Protein AF-A0A2G1X1E5-F1 (afdb_monomer_lite)

pLDDT: mean 90.26, std 15.33, range [46.44, 98.81]

Sequence (89 aa):
SGHTVEELTDRLADMKTQIRDWENEFGIESPNQLRGTLADESLDADEENRRREIAREWEHLQRRIQIVGFAIREWDFLAPTTEPAEASS

Foldseek 3Di:
DDDDLVNLVVVLVVLVVLQVVVCVVPVHNALVVLLVCLPDPPDDPVVSVVSVVSSVVNVVSVVVSVVSVVCSVCVCVVCVPPPPPPPDD

Radius of gyration: 19.96 Å; chains: 1; bounding box: 46×23×65 Å

Structure (mmCIF, N/CA/C/O backbone):
data_AF-A0A2G1X1E5-F1
#
_entry.id   AF-A0A2G1X1E5-F1
#
loop_
_atom_site.group_PDB
_atom_site.id
_atom_site.type_symbol
_atom_site.label_atom_id
_atom_site.label_alt_id
_atom_site.label_comp_id
_atom_site.label_asym_id
_atom_site.label_entity_id
_atom_site.label_seq_id
_atom_site.pdbx_PDB_ins_code
_atom_site.Cartn_x
_atom_site.Cartn_y
_atom_site.Cartn_z
_atom_site.occupancy
_atom_site.B_iso_or_equiv
_atom_site.auth_seq_id
_atom_site.auth_comp_id
_atom_site.auth_asym_id
_atom_site.auth_atom_id
_atom_site.pdbx_PDB_model_num
ATOM 1 N N . SER A 1 1 ? 13.863 15.268 -15.533 1.00 49.59 1 SER A N 1
ATOM 2 C CA . SER A 1 1 ? 14.539 14.004 -15.207 1.00 49.59 1 SER A CA 1
ATOM 3 C C . SER A 1 1 ? 13.584 12.887 -15.554 1.00 49.59 1 SER A C 1
ATOM 5 O O . SER A 1 1 ? 12.489 12.882 -15.006 1.00 49.59 1 SER A O 1
ATOM 7 N N . GLY A 1 2 ? 13.898 12.071 -16.561 1.00 58.91 2 GLY A N 1
ATOM 8 C CA . GLY A 1 2 ? 13.067 10.909 -16.886 1.00 58.91 2 GLY A CA 1
ATOM 9 C C . GLY A 1 2 ? 13.166 9.895 -15.753 1.00 58.91 2 GLY A C 1
ATOM 10 O O . GLY A 1 2 ? 14.251 9.725 -15.208 1.00 58.91 2 GLY A O 1
ATOM 11 N N . HIS A 1 3 ? 12.043 9.292 -15.373 1.00 70.94 3 HIS A N 1
ATOM 12 C CA . HIS A 1 3 ? 12.055 8.128 -14.490 1.00 70.94 3 HIS A CA 1
ATOM 13 C C . HIS A 1 3 ? 12.595 6.931 -15.277 1.00 70.94 3 HIS A C 1
ATOM 15 O O . HIS A 1 3 ? 12.292 6.849 -16.465 1.00 70.94 3 HIS A O 1
ATOM 21 N N . THR A 1 4 ? 13.357 6.020 -14.674 1.00 88.25 4 THR A N 1
ATOM 22 C CA . THR A 1 4 ? 13.723 4.756 -15.348 1.00 88.25 4 THR A CA 1
ATOM 23 C C . THR A 1 4 ? 12.662 3.676 -15.121 1.00 88.25 4 THR A C 1
ATOM 25 O O . THR A 1 4 ? 11.820 3.786 -14.223 1.00 88.25 4 THR A O 1
ATOM 28 N N . VAL A 1 5 ? 12.681 2.614 -15.935 1.00 91.06 5 VAL A N 1
ATOM 29 C CA . VAL A 1 5 ? 11.782 1.464 -15.745 1.00 91.06 5 VAL A CA 1
ATOM 30 C C . VAL A 1 5 ? 12.034 0.767 -14.402 1.00 91.06 5 VAL A C 1
ATOM 32 O O . VAL A 1 5 ? 11.083 0.305 -13.766 1.00 91.06 5 VAL A O 1
ATOM 35 N N . GLU A 1 6 ? 13.284 0.750 -13.925 1.00 92.88 6 GLU A N 1
ATOM 36 C CA . GLU A 1 6 ? 13.640 0.227 -12.604 1.00 92.88 6 GLU A CA 1
ATOM 37 C C . GLU A 1 6 ? 13.005 1.064 -11.491 1.00 92.88 6 GLU A C 1
ATOM 39 O O . GLU A 1 6 ? 12.303 0.511 -10.650 1.00 92.88 6 GLU A O 1
ATOM 44 N N . GLU A 1 7 ? 13.129 2.396 -11.534 1.00 92.44 7 GLU A N 1
ATOM 45 C CA . GLU A 1 7 ? 12.520 3.283 -10.529 1.00 92.44 7 GLU A CA 1
ATOM 46 C C . GLU A 1 7 ? 10.991 3.137 -10.466 1.00 92.44 7 GLU A C 1
ATOM 48 O O . GLU A 1 7 ? 10.382 3.207 -9.394 1.00 92.44 7 GLU A O 1
ATOM 53 N N . LEU A 1 8 ? 10.339 2.934 -11.616 1.00 94.44 8 LEU A N 1
ATOM 54 C CA . LEU A 1 8 ? 8.903 2.658 -11.664 1.00 94.44 8 LEU A CA 1
ATOM 55 C C . LEU A 1 8 ? 8.566 1.288 -11.068 1.00 94.44 8 LEU A C 1
ATOM 57 O O . LEU A 1 8 ? 7.535 1.155 -10.402 1.00 94.44 8 LEU A O 1
ATOM 61 N N . THR A 1 9 ? 9.418 0.288 -11.288 1.00 96.25 9 THR A N 1
ATOM 62 C CA . THR A 1 9 ? 9.253 -1.069 -10.752 1.00 96.25 9 THR A CA 1
ATOM 63 C C . THR A 1 9 ? 9.420 -1.094 -9.235 1.00 96.25 9 THR A C 1
ATOM 65 O O . THR A 1 9 ? 8.573 -1.669 -8.549 1.00 96.25 9 THR A O 1
ATOM 68 N N . ASP A 1 10 ? 10.424 -0.401 -8.700 1.00 97.00 10 ASP A N 1
ATOM 69 C CA . ASP A 1 10 ? 10.632 -0.251 -7.256 1.00 97.00 10 ASP A CA 1
ATOM 70 C C . ASP A 1 10 ? 9.439 0.454 -6.612 1.00 97.00 10 ASP A C 1
ATOM 72 O O . ASP A 1 10 ? 8.820 -0.054 -5.675 1.00 97.00 10 ASP A O 1
ATOM 76 N N . ARG A 1 11 ? 8.994 1.564 -7.211 1.00 96.12 11 ARG A N 1
ATOM 77 C CA . ARG A 1 11 ? 7.798 2.274 -6.750 1.00 96.12 11 ARG A CA 1
ATOM 78 C C . ARG A 1 11 ? 6.548 1.394 -6.771 1.00 96.12 11 ARG A C 1
ATOM 80 O O . ARG A 1 11 ? 5.681 1.521 -5.905 1.00 96.12 11 ARG A O 1
ATOM 87 N N . LEU A 1 12 ? 6.404 0.536 -7.780 1.00 98.12 12 LEU A N 1
ATOM 88 C CA . LEU A 1 12 ? 5.298 -0.414 -7.856 1.00 98.12 12 LEU A CA 1
ATOM 89 C C . LEU A 1 12 ? 5.362 -1.434 -6.711 1.00 98.12 12 LEU A C 1
ATOM 91 O O . LEU A 1 12 ? 4.313 -1.779 -6.158 1.00 98.12 12 LEU A O 1
ATOM 95 N N . ALA A 1 13 ? 6.556 -1.914 -6.362 1.00 98.38 13 ALA A N 1
ATOM 96 C CA . ALA A 1 13 ? 6.762 -2.828 -5.245 1.00 98.38 13 ALA A CA 1
ATOM 97 C C . ALA A 1 13 ? 6.393 -2.169 -3.908 1.00 98.38 13 ALA A C 1
ATOM 99 O O . ALA A 1 13 ? 5.630 -2.766 -3.146 1.00 98.38 13 ALA A O 1
ATOM 100 N N . ASP A 1 14 ? 6.819 -0.926 -3.677 1.00 98.56 14 ASP A N 1
ATOM 101 C CA . ASP A 1 14 ? 6.503 -0.166 -2.460 1.00 98.56 14 ASP A CA 1
ATOM 102 C C . ASP A 1 14 ? 4.993 -0.009 -2.258 1.00 98.56 14 ASP A C 1
ATOM 104 O O . ASP A 1 14 ? 4.465 -0.335 -1.195 1.00 98.56 14 ASP A O 1
ATOM 108 N N . MET A 1 15 ? 4.261 0.401 -3.302 1.00 98.62 15 MET A N 1
ATOM 109 C CA . MET A 1 15 ? 2.800 0.543 -3.223 1.00 98.62 15 MET A CA 1
ATOM 110 C C . MET A 1 15 ? 2.104 -0.787 -2.904 1.00 98.62 15 MET A C 1
ATOM 112 O O . MET A 1 15 ? 1.128 -0.816 -2.157 1.00 98.62 15 MET A O 1
ATOM 116 N N . LYS A 1 16 ? 2.593 -1.901 -3.464 1.00 98.62 16 LYS A N 1
ATOM 117 C CA . LYS A 1 16 ? 2.055 -3.239 -3.170 1.00 98.62 16 LYS A CA 1
ATOM 118 C C . LYS A 1 16 ? 2.387 -3.698 -1.755 1.00 98.62 16 LYS A C 1
ATOM 120 O O . LYS A 1 16 ? 1.620 -4.460 -1.178 1.00 98.62 16 LYS A O 1
ATOM 125 N N . THR A 1 17 ? 3.543 -3.324 -1.219 1.00 98.81 17 THR A N 1
ATOM 126 C CA . THR A 1 17 ? 3.915 -3.617 0.172 1.00 98.81 17 THR A CA 1
ATOM 127 C C . THR A 1 17 ? 3.013 -2.857 1.130 1.00 98.81 17 THR A C 1
ATOM 129 O O . THR A 1 17 ? 2.394 -3.492 1.969 1.00 98.81 17 THR A O 1
ATOM 132 N N . GLN A 1 18 ? 2.804 -1.557 0.910 1.00 98.75 18 GLN A N 1
ATOM 133 C CA . GLN A 1 18 ? 1.922 -0.752 1.757 1.00 98.75 18 GLN A CA 1
ATOM 134 C C . GLN A 1 18 ? 0.483 -1.295 1.810 1.00 98.75 18 GLN A C 1
ATOM 136 O O . GLN A 1 18 ? -0.117 -1.349 2.877 1.00 98.75 18 GLN A O 1
ATOM 141 N N . ILE A 1 19 ? -0.060 -1.756 0.675 1.00 98.75 19 ILE A N 1
ATOM 142 C CA . ILE A 1 19 ? -1.368 -2.428 0.655 1.00 98.75 19 ILE A CA 1
ATOM 143 C C . ILE A 1 19 ? -1.353 -3.704 1.504 1.00 98.75 19 ILE A C 1
ATOM 145 O O . ILE A 1 19 ? -2.239 -3.876 2.332 1.00 98.75 19 ILE A O 1
ATOM 149 N N . ARG A 1 20 ? -0.344 -4.567 1.337 1.00 98.69 20 ARG A N 1
ATOM 150 C CA . ARG A 1 20 ? -0.215 -5.808 2.119 1.00 98.69 20 ARG A CA 1
ATOM 151 C C . ARG A 1 20 ? -0.068 -5.536 3.614 1.00 98.69 20 ARG A C 1
ATOM 153 O O . ARG A 1 20 ? -0.573 -6.306 4.424 1.00 98.69 20 ARG A O 1
ATOM 160 N N . ASP A 1 21 ? 0.602 -4.454 3.986 1.00 98.75 21 ASP A N 1
ATOM 161 C CA . ASP A 1 21 ? 0.733 -4.054 5.385 1.00 98.75 21 ASP A CA 1
ATOM 162 C C . ASP A 1 21 ? -0.638 -3.704 5.978 1.00 98.75 21 ASP A C 1
ATOM 164 O O . ASP A 1 21 ? -0.972 -4.199 7.052 1.00 98.75 21 ASP A O 1
ATOM 168 N N . TRP A 1 22 ? -1.480 -2.958 5.253 1.00 98.81 22 TRP A N 1
ATOM 169 C CA . TRP A 1 22 ? -2.858 -2.687 5.682 1.00 98.81 22 TRP A CA 1
ATOM 170 C C . TRP A 1 22 ? -3.751 -3.933 5.674 1.00 98.81 22 TRP A C 1
ATOM 172 O O . TRP A 1 22 ? -4.571 -4.095 6.577 1.00 98.81 22 TRP A O 1
ATOM 182 N N . GLU A 1 23 ? -3.593 -4.834 4.700 1.00 98.69 23 GLU A N 1
ATOM 183 C CA . GLU A 1 23 ? -4.311 -6.118 4.681 1.00 98.69 23 GLU A CA 1
ATOM 184 C C . GLU A 1 23 ? -4.026 -6.926 5.951 1.00 98.69 23 GLU A C 1
ATOM 186 O O . GLU A 1 23 ? -4.948 -7.409 6.610 1.00 98.69 23 GLU A O 1
ATOM 191 N N . ASN A 1 24 ? -2.750 -7.009 6.336 1.00 98.69 24 ASN A N 1
ATOM 192 C CA . ASN A 1 24 ? -2.312 -7.718 7.534 1.00 98.69 24 ASN A CA 1
ATOM 193 C C . ASN A 1 24 ? -2.706 -6.999 8.830 1.00 98.69 24 ASN A C 1
ATOM 195 O O . ASN A 1 24 ? -3.104 -7.663 9.784 1.00 98.69 24 ASN A O 1
ATOM 199 N N . GLU A 1 25 ? -2.599 -5.667 8.879 1.00 98.31 25 GLU A N 1
ATOM 200 C CA . GLU A 1 25 ? -2.938 -4.869 10.064 1.00 98.31 25 GLU A CA 1
ATOM 201 C C . GLU A 1 25 ? -4.411 -5.038 10.452 1.00 98.31 25 GLU A C 1
ATOM 203 O O . GLU A 1 25 ? -4.728 -5.232 11.624 1.00 98.31 25 GLU A O 1
ATOM 208 N N . PHE A 1 26 ? -5.308 -4.985 9.467 1.00 97.25 26 PHE A N 1
ATOM 209 C CA . PHE A 1 26 ? -6.751 -4.982 9.706 1.00 97.25 26 PHE A CA 1
ATOM 210 C C . PHE A 1 26 ? -7.423 -6.339 9.439 1.00 97.25 26 PHE A C 1
ATOM 212 O O . PHE A 1 26 ? -8.609 -6.488 9.727 1.00 97.25 26 PHE A O 1
ATOM 219 N N . GLY A 1 27 ? -6.698 -7.328 8.902 1.00 98.25 27 GLY A N 1
ATOM 220 C CA . GLY A 1 27 ? -7.232 -8.659 8.594 1.00 98.25 27 GLY A CA 1
ATOM 221 C C . GLY A 1 27 ? -8.289 -8.647 7.485 1.00 98.25 27 GLY A C 1
ATOM 222 O O . GLY A 1 27 ? -9.294 -9.350 7.571 1.00 98.25 27 GLY A O 1
ATOM 223 N N . ILE A 1 28 ? -8.088 -7.809 6.471 1.00 98.38 28 ILE A N 1
ATOM 224 C CA . ILE A 1 28 ? -9.037 -7.546 5.379 1.00 98.38 28 ILE A CA 1
ATOM 225 C C . ILE A 1 28 ? -8.303 -7.487 4.040 1.00 98.38 28 ILE A C 1
ATOM 227 O O . ILE A 1 28 ? -7.092 -7.354 3.987 1.00 98.38 28 ILE A O 1
ATOM 231 N N . GLU A 1 29 ? -9.051 -7.516 2.946 1.00 97.88 29 GLU A N 1
ATOM 232 C CA . GLU A 1 29 ? -8.526 -7.615 1.580 1.00 97.88 29 GLU A CA 1
ATOM 233 C C . GLU A 1 29 ? -8.961 -6.432 0.697 1.00 97.88 29 GLU A C 1
ATOM 235 O O . GLU A 1 29 ? -8.699 -6.394 -0.506 1.00 97.88 29 GLU A O 1
ATOM 240 N N . SER A 1 30 ? -9.701 -5.460 1.247 1.00 98.12 30 SER A N 1
ATOM 241 C CA . SER A 1 30 ? -10.159 -4.311 0.460 1.00 98.12 30 SER A CA 1
ATOM 242 C C . SER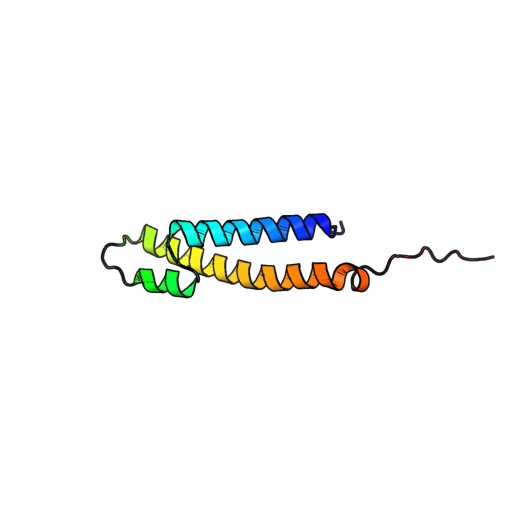 A 1 30 ? -10.454 -3.056 1.286 1.00 98.12 30 SER A C 1
ATOM 244 O O . SER A 1 30 ? -10.922 -3.150 2.423 1.00 98.12 30 SER A O 1
ATOM 246 N N . PRO A 1 31 ? -10.335 -1.857 0.681 1.00 98.44 31 PRO A N 1
ATOM 247 C CA . PRO A 1 31 ? -10.722 -0.605 1.335 1.00 98.44 31 PRO A CA 1
ATOM 248 C C . PRO A 1 31 ? -12.206 -0.567 1.733 1.00 98.44 31 PRO A C 1
ATOM 250 O O . PRO A 1 31 ? -12.569 0.085 2.709 1.00 98.44 31 PRO A O 1
ATOM 253 N N . ASN A 1 32 ? -13.085 -1.278 1.016 1.00 98.25 32 ASN A N 1
ATOM 254 C CA . ASN A 1 32 ? -14.500 -1.366 1.385 1.00 98.25 32 ASN A CA 1
ATOM 255 C C . ASN A 1 32 ? -14.732 -2.227 2.627 1.00 98.25 32 ASN A C 1
ATOM 257 O O . ASN A 1 32 ? -15.562 -1.861 3.456 1.00 98.25 32 ASN A O 1
ATOM 261 N N . GLN A 1 33 ? -13.984 -3.319 2.795 1.00 98.44 33 GLN A N 1
ATOM 262 C CA . GLN A 1 33 ? -14.005 -4.074 4.047 1.00 98.44 33 GLN A CA 1
ATOM 263 C C . GLN A 1 33 ? -13.484 -3.216 5.207 1.00 98.44 33 GLN A C 1
ATOM 265 O O . GLN A 1 33 ? -14.126 -3.198 6.253 1.00 98.44 33 GLN A O 1
ATOM 270 N N . LEU A 1 34 ? -12.428 -2.411 4.999 1.00 98.50 34 LEU A N 1
ATOM 271 C CA . LEU A 1 34 ? -11.946 -1.464 6.016 1.00 98.50 34 LEU A CA 1
ATOM 272 C C . LEU A 1 34 ? -13.041 -0.488 6.447 1.00 98.50 34 LEU A C 1
ATOM 274 O O . LEU A 1 34 ? -13.263 -0.289 7.638 1.00 98.50 34 LEU A O 1
ATOM 278 N N . ARG A 1 35 ? -13.778 0.082 5.488 1.00 98.38 35 ARG A N 1
ATOM 279 C CA . ARG A 1 35 ? -14.925 0.954 5.788 1.00 98.38 35 ARG A CA 1
ATOM 280 C C . ARG A 1 35 ? -16.047 0.228 6.516 1.00 98.38 35 ARG A C 1
ATOM 282 O O . ARG A 1 35 ? -16.706 0.843 7.343 1.00 98.38 35 ARG A O 1
ATOM 289 N N . GLY A 1 36 ? -16.249 -1.058 6.239 1.00 97.81 36 GLY A N 1
ATOM 290 C CA . GLY A 1 36 ? -17.203 -1.894 6.967 1.00 97.81 36 GLY A CA 1
ATOM 291 C C . GLY A 1 36 ? -16.894 -1.975 8.463 1.00 97.81 36 GLY A C 1
ATOM 292 O O . GLY A 1 36 ? -17.816 -2.004 9.271 1.00 97.81 36 GLY A O 1
ATOM 293 N N . THR A 1 37 ? -15.614 -1.915 8.841 1.00 97.62 37 THR A N 1
ATOM 294 C CA . THR A 1 37 ? -15.208 -1.925 10.255 1.00 97.62 37 THR A CA 1
ATOM 295 C C . THR A 1 37 ? -15.603 -0.659 11.019 1.00 97.62 37 THR A C 1
ATOM 297 O O . THR A 1 37 ? -15.612 -0.682 12.241 1.00 97.62 37 THR A O 1
ATOM 300 N N . LEU A 1 38 ? -15.978 0.430 10.333 1.00 97.75 38 LEU A N 1
ATOM 301 C CA . LEU A 1 38 ? -16.438 1.670 10.973 1.00 97.75 38 LEU A CA 1
ATOM 302 C C . LEU A 1 38 ? -17.795 1.520 11.675 1.00 97.75 38 LEU A C 1
ATOM 304 O O . LEU A 1 38 ? -18.212 2.429 12.378 1.00 97.75 38 LEU A O 1
ATOM 308 N N . ALA A 1 39 ? -18.511 0.418 11.442 1.00 96.50 39 ALA A N 1
ATOM 309 C CA . ALA A 1 39 ? -19.751 0.109 12.150 1.00 96.50 39 ALA A CA 1
ATOM 310 C C . ALA A 1 39 ? -19.512 -0.494 13.549 1.00 96.50 39 ALA A C 1
ATOM 312 O O . ALA A 1 39 ? -20.476 -0.765 14.260 1.00 96.50 39 ALA A O 1
ATOM 313 N N . ASP A 1 40 ? -18.257 -0.749 13.924 1.00 95.94 40 ASP A N 1
ATOM 314 C CA . ASP A 1 40 ? -17.894 -1.254 15.243 1.00 95.94 40 ASP A CA 1
ATOM 315 C C . ASP A 1 40 ? -18.003 -0.141 16.298 1.00 95.94 40 ASP A C 1
ATOM 317 O O . ASP A 1 40 ? -17.236 0.820 16.293 1.00 95.94 40 ASP A O 1
ATOM 321 N N . GLU A 1 41 ? -18.955 -0.292 17.221 1.00 94.62 41 GLU A N 1
ATOM 322 C CA . GLU A 1 41 ? -19.235 0.668 18.299 1.00 94.62 41 GLU A CA 1
ATOM 323 C C . GLU A 1 41 ? -18.101 0.784 19.334 1.00 94.62 41 GLU A C 1
ATOM 325 O O . GLU A 1 41 ? -18.127 1.684 20.174 1.00 94.62 41 GLU A O 1
ATOM 330 N N . SER A 1 42 ? -17.113 -0.118 19.307 1.00 96.25 42 SER A N 1
ATOM 331 C CA . SER A 1 42 ? -15.950 -0.070 20.199 1.00 96.25 42 SER A CA 1
ATOM 332 C C . SER A 1 42 ? -14.842 0.876 19.726 1.00 96.25 42 SER A C 1
ATOM 334 O O . SER A 1 42 ? -13.892 1.113 20.475 1.00 96.25 42 SER A O 1
ATOM 336 N N . LEU A 1 43 ? -14.952 1.425 18.511 1.00 96.31 43 LEU A N 1
ATOM 337 C CA . LEU A 1 43 ? -13.978 2.364 17.967 1.00 96.31 43 LEU A CA 1
ATOM 338 C C . LEU A 1 43 ? -14.107 3.751 18.589 1.00 96.31 43 LEU A C 1
ATOM 340 O O . LEU A 1 43 ? -15.195 4.311 18.710 1.00 96.31 43 LEU A O 1
ATOM 344 N N . ASP A 1 44 ? -12.964 4.340 18.926 1.00 97.81 44 ASP A N 1
ATOM 345 C CA . ASP A 1 44 ? -12.893 5.767 19.202 1.00 97.81 44 ASP A CA 1
ATOM 346 C C . ASP A 1 44 ? -12.814 6.588 17.901 1.00 97.81 44 ASP A C 1
ATOM 348 O O . ASP A 1 44 ? -12.550 6.080 16.807 1.00 97.81 44 ASP A O 1
ATOM 352 N N . ALA A 1 45 ? -13.051 7.895 18.029 1.00 97.12 45 ALA A N 1
ATOM 353 C CA . ALA A 1 45 ? -13.105 8.808 16.893 1.00 97.12 45 ALA A CA 1
ATOM 354 C C . ALA A 1 45 ? -11.772 8.923 16.127 1.00 97.12 45 ALA A C 1
ATOM 356 O O . ALA A 1 45 ? -11.792 9.177 14.917 1.00 97.12 45 ALA A O 1
ATOM 357 N N . ASP A 1 46 ? -10.632 8.742 16.800 1.00 98.06 46 ASP A N 1
ATOM 358 C CA . ASP A 1 46 ? -9.313 8.838 16.176 1.00 98.06 46 ASP A CA 1
ATOM 359 C C . ASP A 1 46 ? -9.053 7.608 15.302 1.00 98.06 46 ASP A C 1
ATOM 361 O O . ASP A 1 46 ? -8.654 7.744 14.141 1.00 98.06 46 ASP A O 1
ATOM 365 N N . GLU A 1 47 ? -9.366 6.413 15.805 1.00 98.06 47 GLU A N 1
ATOM 366 C CA . GLU A 1 47 ? -9.252 5.169 15.044 1.00 98.06 47 GLU A CA 1
ATOM 367 C C . GLU A 1 47 ? -10.259 5.123 13.885 1.00 98.06 47 GLU A C 1
ATOM 369 O O . GLU A 1 47 ? -9.900 4.743 12.765 1.00 98.06 47 GLU A O 1
ATOM 374 N N . GLU A 1 48 ? -11.497 5.594 14.077 1.00 98.25 48 GLU A N 1
ATOM 375 C CA . GLU A 1 48 ? -12.433 5.736 12.959 1.00 98.25 48 GLU A CA 1
ATOM 376 C C . GLU A 1 48 ? -11.883 6.668 11.865 1.00 98.25 48 GLU A C 1
ATOM 378 O O . GLU A 1 48 ? -11.996 6.379 10.667 1.00 98.25 48 GLU A O 1
ATOM 383 N N . ASN A 1 49 ? -11.310 7.815 12.247 1.00 98.38 49 ASN A N 1
ATOM 384 C CA . ASN A 1 49 ? -10.742 8.761 11.292 1.00 98.38 49 ASN A CA 1
ATOM 385 C C . ASN A 1 49 ? -9.531 8.162 10.563 1.00 98.38 49 ASN A C 1
ATOM 387 O O . ASN A 1 49 ? -9.453 8.257 9.333 1.00 98.38 49 ASN A O 1
ATOM 391 N N . ARG A 1 50 ? -8.651 7.466 11.291 1.00 98.38 50 ARG A N 1
ATOM 392 C CA . ARG A 1 50 ? -7.499 6.745 10.737 1.00 98.38 50 ARG A CA 1
ATOM 393 C C . ARG A 1 50 ? -7.933 5.717 9.696 1.00 98.38 50 ARG A C 1
ATOM 395 O O . ARG A 1 50 ? -7.423 5.722 8.576 1.00 98.38 50 ARG A O 1
ATOM 402 N N . ARG A 1 51 ? -8.935 4.888 9.998 1.00 98.62 51 ARG A N 1
ATOM 403 C CA . ARG A 1 51 ? -9.460 3.889 9.048 1.00 98.62 51 ARG A CA 1
ATOM 404 C C . ARG A 1 51 ? -10.091 4.526 7.810 1.00 98.62 51 ARG A C 1
ATOM 406 O O . ARG A 1 51 ? -9.920 4.013 6.703 1.00 98.62 51 ARG A O 1
ATOM 413 N N . ARG A 1 52 ? -10.780 5.668 7.950 1.00 98.44 52 ARG A N 1
ATOM 414 C CA . ARG A 1 52 ? -11.313 6.435 6.802 1.00 98.44 52 ARG A CA 1
ATOM 415 C C . ARG A 1 52 ? -10.206 6.999 5.915 1.00 98.44 52 ARG A C 1
ATOM 417 O O . ARG A 1 52 ? -10.379 7.062 4.696 1.00 98.44 52 ARG A O 1
ATOM 424 N N . GLU A 1 53 ? -9.109 7.466 6.496 1.00 98.69 53 GLU A N 1
ATOM 425 C CA . GLU A 1 53 ? -7.947 7.953 5.753 1.00 98.69 53 GLU A CA 1
ATOM 426 C C . GLU A 1 53 ? -7.245 6.815 5.013 1.00 98.69 53 GLU A C 1
ATOM 428 O O . GLU A 1 53 ? -7.164 6.866 3.786 1.00 98.69 53 GLU A O 1
ATOM 433 N N . ILE A 1 54 ? -6.904 5.731 5.713 1.00 98.81 54 ILE A N 1
ATOM 434 C CA . ILE A 1 54 ? -6.274 4.544 5.118 1.00 98.81 54 ILE A CA 1
ATOM 435 C C . ILE A 1 54 ? -7.125 3.981 3.975 1.00 98.81 54 ILE A C 1
ATOM 437 O O . ILE A 1 54 ? -6.606 3.711 2.895 1.00 98.81 54 ILE A O 1
ATOM 441 N N . ALA A 1 55 ? -8.448 3.875 4.137 1.00 98.75 55 ALA A N 1
ATOM 442 C CA . ALA A 1 55 ? -9.317 3.387 3.064 1.00 98.75 55 ALA A CA 1
ATOM 443 C C . ALA A 1 55 ? -9.276 4.278 1.804 1.00 98.75 55 ALA A C 1
ATOM 445 O O . ALA A 1 55 ? -9.401 3.778 0.684 1.00 98.75 55 ALA A O 1
ATOM 446 N N . ARG A 1 56 ? -9.119 5.601 1.962 1.00 98.62 56 ARG A N 1
ATOM 447 C CA . ARG A 1 56 ? -8.976 6.541 0.835 1.00 98.62 56 ARG A CA 1
ATOM 448 C C . ARG A 1 56 ? -7.608 6.408 0.168 1.00 98.62 56 ARG A C 1
ATOM 450 O O . ARG A 1 56 ? -7.537 6.394 -1.061 1.00 98.62 56 ARG A O 1
ATOM 457 N N . GLU A 1 57 ? -6.545 6.287 0.955 1.00 98.75 57 GLU A N 1
ATOM 458 C CA . GLU A 1 57 ? -5.188 6.096 0.439 1.00 98.75 57 GLU A CA 1
ATOM 459 C C . GLU A 1 57 ? -5.039 4.761 -0.288 1.00 98.75 57 GLU A C 1
ATOM 461 O O . GLU A 1 57 ? -4.506 4.716 -1.395 1.00 98.75 57 GLU A O 1
ATOM 466 N N . TRP A 1 58 ? -5.592 3.686 0.265 1.00 98.81 58 TRP A N 1
ATOM 467 C CA . TRP A 1 58 ? -5.595 2.365 -0.351 1.00 98.81 58 TRP A CA 1
ATOM 468 C C . TRP A 1 58 ? -6.245 2.381 -1.733 1.00 98.81 58 TRP A C 1
ATOM 470 O O . TRP A 1 58 ? -5.637 1.927 -2.706 1.00 98.81 58 TRP A O 1
ATOM 480 N N . GLU A 1 59 ? -7.424 2.987 -1.885 1.00 98.62 59 GLU A N 1
ATOM 481 C CA . GLU A 1 59 ? -8.022 3.159 -3.215 1.00 98.62 59 GLU A CA 1
ATOM 482 C C . GLU A 1 59 ? -7.124 3.939 -4.177 1.00 98.62 59 GLU A C 1
ATOM 484 O O . GLU A 1 59 ? -7.047 3.616 -5.368 1.00 98.62 59 GLU A O 1
ATOM 489 N N . HIS A 1 60 ? -6.450 4.977 -3.681 1.00 98.50 60 HIS A N 1
ATOM 490 C CA . HIS A 1 60 ? -5.524 5.755 -4.489 1.00 98.50 60 HIS A CA 1
ATOM 491 C C . HIS A 1 60 ? -4.340 4.899 -4.961 1.00 98.50 60 HIS A C 1
ATOM 493 O O . HIS A 1 60 ? -4.008 4.917 -6.151 1.00 98.50 60 HIS A O 1
ATOM 499 N N . LEU A 1 61 ? -3.751 4.093 -4.072 1.00 98.75 61 LEU A N 1
ATOM 500 C CA . LEU A 1 61 ? -2.668 3.173 -4.417 1.00 98.75 61 LEU A CA 1
ATOM 501 C C . LEU A 1 61 ? -3.113 2.105 -5.413 1.00 98.75 61 LEU A C 1
ATOM 503 O O . LEU A 1 61 ? -2.395 1.863 -6.379 1.00 98.75 61 LEU A O 1
ATOM 507 N N . GLN A 1 62 ? -4.303 1.517 -5.257 1.00 98.44 62 GLN A N 1
ATOM 508 C CA . GLN A 1 62 ? -4.826 0.534 -6.213 1.00 98.44 62 GLN A CA 1
ATOM 509 C C . GLN A 1 62 ? -4.912 1.109 -7.631 1.00 98.44 62 GLN A C 1
ATOM 511 O O . GLN A 1 62 ? -4.448 0.478 -8.583 1.00 98.44 62 GLN A O 1
ATOM 516 N N . ARG A 1 63 ? -5.438 2.332 -7.786 1.00 98.25 63 ARG A N 1
ATOM 517 C CA . ARG A 1 63 ? -5.482 3.016 -9.093 1.00 98.25 63 ARG A CA 1
ATOM 518 C C . ARG A 1 63 ? -4.079 3.277 -9.631 1.00 98.25 63 ARG A C 1
ATOM 520 O O . ARG A 1 63 ? -3.808 3.046 -10.808 1.00 98.25 63 ARG A O 1
ATOM 527 N N . ARG A 1 64 ? -3.167 3.730 -8.772 1.00 98.25 64 ARG A N 1
ATOM 528 C CA . ARG A 1 64 ? -1.795 4.053 -9.164 1.00 98.25 64 ARG A CA 1
ATOM 529 C C . ARG A 1 64 ? -0.992 2.822 -9.572 1.00 98.25 64 ARG A C 1
ATOM 531 O O . ARG A 1 64 ? -0.238 2.896 -10.536 1.00 98.25 64 ARG A O 1
ATOM 538 N N . ILE A 1 65 ? -1.203 1.690 -8.908 1.00 98.44 65 ILE A N 1
ATOM 539 C CA . ILE A 1 65 ? -0.639 0.387 -9.274 1.00 98.44 65 ILE A CA 1
ATOM 540 C C . ILE A 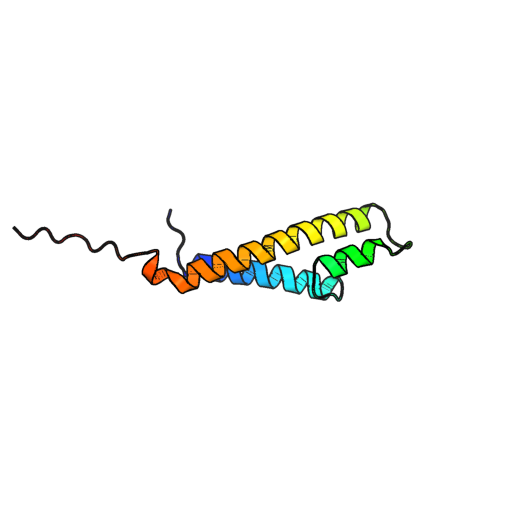1 65 ? -1.049 -0.003 -10.696 1.00 98.44 65 ILE A C 1
ATOM 542 O O . ILE A 1 65 ? -0.199 -0.460 -11.457 1.00 98.44 65 ILE A O 1
ATOM 546 N N . GLN A 1 66 ?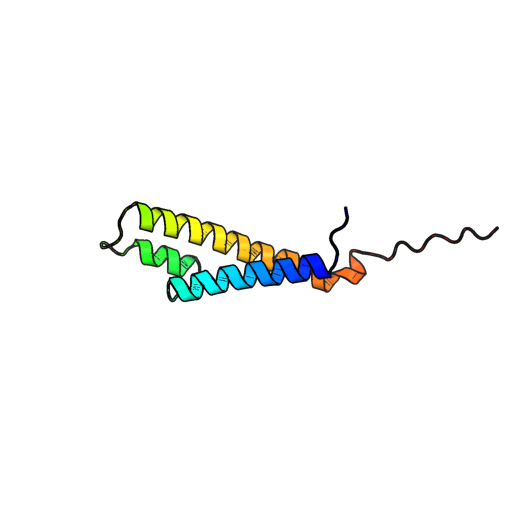 -2.312 0.211 -11.084 1.00 97.81 66 GLN A N 1
ATOM 547 C CA . GLN A 1 66 ? -2.763 -0.068 -12.453 1.00 97.81 66 GLN A CA 1
ATOM 548 C C . GLN A 1 66 ? -2.035 0.809 -13.479 1.00 97.81 66 GLN A C 1
ATOM 550 O O . GLN A 1 66 ? -1.544 0.298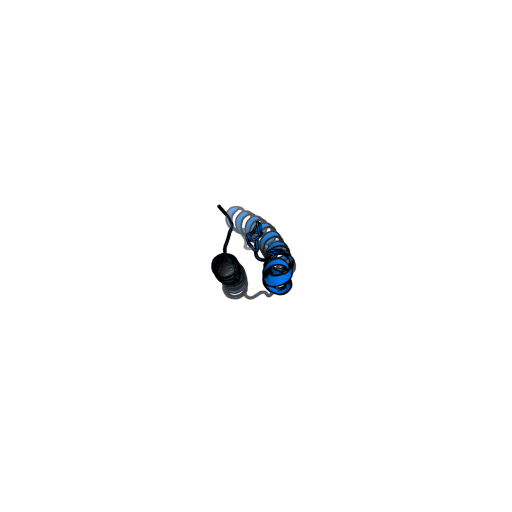 -14.483 1.00 97.81 66 GLN A O 1
ATOM 555 N N . ILE A 1 67 ? -1.913 2.111 -13.201 1.00 96.56 67 ILE A N 1
ATOM 556 C CA . ILE A 1 67 ? -1.255 3.075 -14.096 1.00 96.56 67 ILE A CA 1
ATOM 557 C C . ILE A 1 67 ? 0.242 2.774 -14.232 1.00 96.56 67 ILE A C 1
ATOM 559 O O . ILE A 1 67 ? 0.756 2.679 -15.342 1.00 96.56 67 ILE A O 1
ATOM 563 N N . VAL A 1 68 ? 0.948 2.597 -13.114 1.00 96.12 68 VAL A N 1
ATOM 564 C CA . VAL A 1 68 ? 2.393 2.321 -13.118 1.00 96.12 68 VAL A CA 1
ATOM 565 C C . VAL A 1 68 ? 2.676 0.949 -13.726 1.00 96.12 68 VAL A C 1
ATOM 567 O O . VAL A 1 68 ? 3.579 0.816 -14.543 1.00 96.12 68 VAL A O 1
ATOM 570 N N . GLY A 1 69 ? 1.866 -0.062 -13.402 1.00 96.56 69 GLY A N 1
ATOM 571 C CA . GLY A 1 69 ? 1.981 -1.384 -14.012 1.00 96.56 69 GLY A CA 1
ATOM 572 C C . GLY A 1 69 ? 1.754 -1.364 -15.525 1.00 96.56 69 GLY A C 1
ATOM 573 O O . GLY A 1 69 ? 2.403 -2.118 -16.242 1.00 96.56 69 GLY A O 1
ATOM 574 N N . PHE A 1 70 ? 0.868 -0.496 -16.022 1.00 96.00 70 PHE A N 1
ATOM 575 C CA . PHE A 1 70 ? 0.713 -0.262 -17.457 1.00 96.00 70 PHE A CA 1
ATOM 576 C C . PHE A 1 70 ? 1.954 0.409 -18.059 1.00 96.00 70 PHE A C 1
ATOM 578 O O . PHE A 1 70 ? 2.492 -0.100 -19.034 1.00 96.00 70 PHE A O 1
ATOM 585 N N . ALA A 1 71 ? 2.452 1.488 -17.449 1.00 93.81 71 ALA A N 1
ATOM 586 C CA . ALA A 1 71 ? 3.629 2.207 -17.941 1.00 93.81 71 ALA A CA 1
ATOM 587 C C . ALA A 1 71 ? 4.890 1.327 -18.023 1.00 93.81 71 ALA A C 1
ATOM 589 O O . ALA A 1 71 ? 5.669 1.473 -18.956 1.00 93.81 71 ALA A O 1
ATOM 590 N N . ILE A 1 72 ? 5.072 0.398 -17.077 1.00 94.31 72 ILE A N 1
ATOM 591 C CA . ILE A 1 72 ? 6.176 -0.574 -17.104 1.00 94.31 72 ILE A CA 1
ATOM 592 C C . ILE A 1 72 ? 6.006 -1.577 -18.251 1.00 94.31 72 ILE A C 1
ATOM 594 O O . ILE A 1 72 ? 6.971 -1.867 -18.948 1.00 94.31 72 ILE A O 1
ATOM 598 N N . ARG A 1 73 ? 4.795 -2.117 -18.461 1.00 93.50 73 ARG A N 1
ATOM 599 C CA . ARG A 1 73 ? 4.545 -3.088 -19.544 1.00 93.50 73 ARG A CA 1
ATOM 600 C C . ARG A 1 73 ? 4.757 -2.487 -20.928 1.00 93.50 73 ARG A C 1
ATOM 602 O O . ARG A 1 73 ? 5.302 -3.155 -21.794 1.00 93.50 73 ARG A O 1
ATOM 609 N N . GLU A 1 74 ? 4.348 -1.236 -21.107 1.00 94.44 74 GLU A N 1
ATOM 610 C CA . GLU A 1 74 ? 4.449 -0.524 -22.382 1.00 94.44 74 GLU A CA 1
ATOM 611 C C . GLU A 1 74 ? 5.733 0.309 -22.492 1.00 94.44 74 GLU A C 1
ATOM 613 O O . GLU A 1 74 ? 5.822 1.193 -23.341 1.00 94.44 74 GLU A O 1
ATOM 618 N N . TRP A 1 75 ? 6.725 0.069 -21.628 1.00 89.69 75 TRP A N 1
ATOM 619 C CA . TRP A 1 75 ? 7.911 0.917 -21.523 1.00 89.69 75 TRP A CA 1
ATOM 620 C C . TRP A 1 75 ? 8.645 1.082 -22.859 1.00 89.69 75 TRP A C 1
ATOM 622 O O . TRP A 1 75 ? 8.886 2.212 -23.275 1.00 89.69 75 TRP A O 1
ATOM 632 N N . ASP A 1 76 ? 8.909 -0.017 -23.571 1.00 83.69 76 ASP A N 1
ATOM 633 C CA . ASP A 1 76 ? 9.610 -0.001 -24.866 1.00 83.69 76 ASP A CA 1
ATOM 634 C C . ASP A 1 76 ? 8.844 0.773 -25.954 1.00 83.69 76 ASP A C 1
ATOM 636 O O . ASP A 1 76 ? 9.437 1.300 -26.893 1.00 83.69 76 ASP A O 1
ATOM 640 N N . PHE A 1 77 ? 7.519 0.872 -25.825 1.00 80.62 77 PHE A N 1
ATOM 641 C CA . PHE A 1 77 ? 6.673 1.661 -26.718 1.00 80.62 77 PHE A CA 1
ATOM 642 C C . PHE A 1 77 ? 6.632 3.145 -26.317 1.00 80.62 77 PHE A C 1
ATOM 644 O O . PHE A 1 77 ? 6.636 4.027 -27.175 1.00 80.62 77 PHE A O 1
ATOM 651 N N . LEU A 1 78 ? 6.581 3.433 -25.013 1.00 81.94 78 LEU A N 1
ATOM 652 C CA . LEU A 1 78 ? 6.487 4.789 -24.462 1.00 81.94 78 LEU A CA 1
ATOM 653 C C . LEU A 1 78 ? 7.822 5.537 -24.468 1.00 81.94 78 LEU A C 1
ATOM 655 O O . LEU A 1 78 ? 7.834 6.766 -24.544 1.00 81.94 78 LEU A O 1
ATOM 659 N N . ALA A 1 79 ? 8.928 4.806 -24.384 1.00 75.56 79 ALA A N 1
ATOM 660 C CA . ALA A 1 79 ? 10.282 5.313 -24.485 1.00 75.56 79 ALA A CA 1
ATOM 661 C C . ALA A 1 79 ? 10.902 4.834 -25.808 1.00 75.56 79 ALA A C 1
ATOM 663 O O . ALA A 1 79 ? 11.808 3.997 -25.775 1.00 75.56 79 ALA A O 1
ATOM 664 N N . PRO A 1 80 ? 10.445 5.340 -26.979 1.00 58.44 80 PRO A N 1
ATOM 665 C CA . PRO A 1 80 ? 11.159 5.079 -28.215 1.00 58.44 80 PRO A CA 1
ATOM 666 C C . PRO A 1 80 ? 12.576 5.582 -27.998 1.00 58.44 80 PRO A C 1
ATOM 668 O O . PRO A 1 80 ? 12.789 6.733 -27.598 1.00 58.44 80 PRO A O 1
ATOM 671 N N . THR A 1 81 ? 13.536 4.682 -28.183 1.00 58.75 81 THR A N 1
ATOM 672 C CA . THR A 1 81 ? 14.950 5.008 -28.113 1.00 58.75 81 THR A CA 1
ATOM 673 C C . THR A 1 81 ? 15.128 6.242 -28.981 1.00 58.75 81 THR A C 1
ATOM 675 O O . THR A 1 81 ? 14.786 6.225 -30.162 1.00 58.75 81 THR A O 1
ATOM 678 N N . THR A 1 82 ? 15.564 7.353 -28.389 1.00 52.66 82 THR A N 1
ATOM 679 C CA . THR A 1 82 ? 16.045 8.490 -29.162 1.00 52.66 82 THR A CA 1
ATOM 680 C C . THR A 1 82 ? 17.272 7.987 -29.906 1.00 52.66 82 THR A C 1
ATOM 682 O O . THR A 1 82 ? 18.389 8.094 -29.404 1.00 52.66 82 THR A O 1
ATOM 685 N N . GLU A 1 83 ? 17.058 7.348 -31.054 1.00 53.28 83 GLU A N 1
ATOM 686 C CA . GLU A 1 83 ? 18.097 7.106 -32.033 1.00 53.28 83 GLU A CA 1
ATOM 687 C C . GLU A 1 83 ? 18.631 8.499 -32.377 1.00 53.28 83 GLU A C 1
ATOM 689 O O . GLU A 1 83 ? 17.851 9.359 -32.810 1.00 53.28 83 GLU A O 1
ATOM 694 N N . PRO A 1 84 ? 19.916 8.802 -32.117 1.00 52.16 84 PRO A N 1
ATOM 695 C CA . PRO A 1 84 ? 20.481 10.002 -32.688 1.00 52.16 84 PRO A CA 1
ATOM 696 C C . PRO A 1 84 ? 20.353 9.797 -34.190 1.00 52.16 84 PRO A C 1
ATOM 698 O O . PRO A 1 84 ? 20.874 8.823 -34.728 1.00 52.16 84 PRO A O 1
ATOM 701 N N . ALA A 1 85 ? 19.599 10.670 -34.856 1.00 50.81 85 ALA A N 1
ATOM 702 C CA . ALA A 1 85 ? 19.638 10.744 -36.299 1.00 50.81 85 ALA A CA 1
ATOM 703 C C . ALA A 1 85 ? 21.105 10.989 -36.663 1.00 50.81 85 ALA A C 1
ATOM 705 O O . ALA A 1 85 ? 21.599 12.111 -36.538 1.00 50.81 85 ALA A O 1
ATOM 706 N N . GLU A 1 86 ? 21.820 9.924 -37.028 1.00 55.12 86 GLU A N 1
ATOM 707 C CA . GLU A 1 86 ? 23.108 10.017 -37.683 1.00 55.12 86 GLU A CA 1
ATOM 708 C C . GLU A 1 86 ? 22.826 10.729 -38.999 1.00 55.12 86 GLU A C 1
ATOM 710 O O . GLU A 1 86 ? 22.423 10.137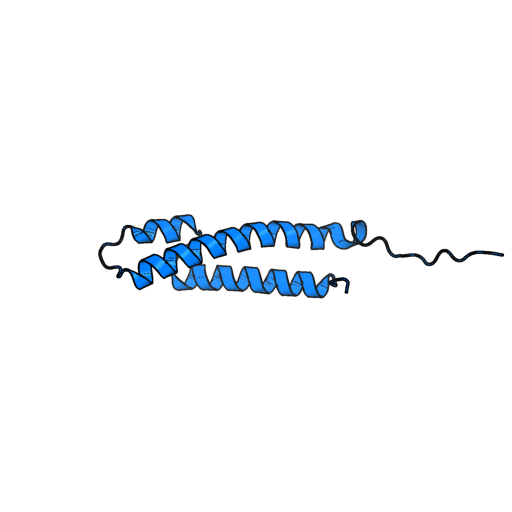 -40.003 1.00 55.12 86 GLU A O 1
ATOM 715 N N . ALA A 1 87 ? 22.941 12.054 -38.947 1.00 54.38 87 ALA A N 1
ATOM 716 C CA . ALA A 1 87 ? 22.950 12.915 -40.102 1.00 54.38 87 ALA A CA 1
ATOM 717 C C . ALA A 1 87 ? 24.177 12.519 -40.925 1.00 54.38 87 ALA A C 1
ATOM 719 O O . ALA A 1 87 ? 25.284 13.010 -40.727 1.00 54.38 87 ALA A O 1
ATOM 720 N N . SER A 1 88 ? 23.960 11.564 -41.822 1.00 52.31 88 SER A N 1
ATOM 721 C CA . SER A 1 88 ? 24.831 11.300 -42.950 1.00 52.31 88 SER A CA 1
ATOM 722 C C . SER A 1 88 ? 24.866 12.555 -43.819 1.00 52.31 88 SER A C 1
ATOM 724 O O . SER A 1 88 ? 23.872 12.849 -44.486 1.00 52.31 88 SER A O 1
ATOM 726 N N . SER A 1 89 ? 25.979 13.293 -43.799 1.00 46.44 89 SER A N 1
ATOM 727 C CA . SER A 1 89 ? 26.665 13.906 -44.959 1.00 46.44 89 SER A CA 1
ATOM 728 C C . SER A 1 89 ? 27.829 14.782 -44.509 1.00 46.44 89 SER A C 1
ATOM 730 O O . SER A 1 89 ? 27.601 15.680 -43.670 1.00 46.44 89 SER A O 1
#

Secondary structure (DSSP, 8-state):
-PPPHHHHHHHH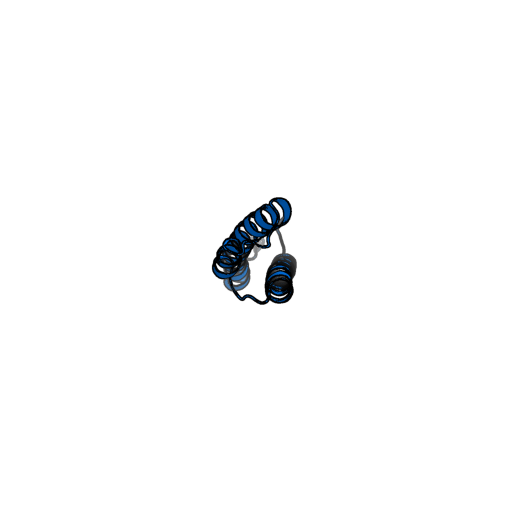HHHHHHHHHHHHHHT-SSHHHHHHGGG-TT--HHHHHHHHHHHHHHHHHHHHHHHHHHHHHTHHHHS----------